Protein AF-A0A9X7A4C7-F1 (afdb_monomer_lite)

Sequence (90 aa):
MNYSFNPAVKYNSVGSFKLGDVFFTSDKPSKAYKLIYDSTETNFPYILLCLDDAISIQSFDDIPTIEDIEENIGEIKFTVPKEKLLLVIN

Foldseek 3Di:
DDDDDDPPDDFDDQDDDDAFKWFWAPDVVIWIKGWHAQPVDQQFRTWIATPVVRDTQDTHRDDDGPVVVCVRVNHTPGIGHNVRDDDDDD

Structure (mmCIF, N/CA/C/O backbone):
data_AF-A0A9X7A4C7-F1
#
_entry.id   AF-A0A9X7A4C7-F1
#
loop_
_atom_site.group_PDB
_atom_site.id
_atom_site.type_symbol
_atom_site.label_atom_id
_atom_site.label_alt_id
_atom_site.label_comp_id
_atom_site.label_asym_id
_atom_site.label_entity_id
_atom_site.label_seq_id
_atom_site.pdbx_PDB_ins_code
_atom_site.Cartn_x
_atom_site.Cartn_y
_atom_site.Cartn_z
_atom_site.occupancy
_atom_site.B_iso_or_equiv
_atom_site.auth_seq_id
_atom_site.auth_comp_id
_atom_site.auth_asym_id
_atom_site.auth_atom_id
_atom_site.pdbx_PDB_model_num
ATOM 1 N N . MET A 1 1 ? 11.856 -9.163 -14.842 1.00 38.50 1 MET A N 1
ATOM 2 C CA . MET A 1 1 ? 10.752 -8.657 -15.685 1.00 38.50 1 MET A CA 1
ATOM 3 C C . MET A 1 1 ? 11.027 -7.192 -15.988 1.00 38.50 1 MET A C 1
ATOM 5 O O . MET A 1 1 ? 11.399 -6.472 -15.073 1.00 38.50 1 MET A O 1
ATOM 9 N N . ASN A 1 2 ? 10.944 -6.771 -17.253 1.00 30.59 2 ASN A N 1
ATOM 10 C CA . ASN A 1 2 ? 11.122 -5.367 -17.635 1.00 30.59 2 ASN A CA 1
ATOM 11 C C . ASN A 1 2 ? 9.745 -4.703 -17.670 1.00 30.59 2 ASN A C 1
ATOM 13 O O . ASN A 1 2 ? 8.977 -4.930 -18.601 1.00 30.59 2 ASN A O 1
ATOM 17 N N . TYR A 1 3 ? 9.428 -3.911 -16.651 1.00 40.19 3 TYR A N 1
ATOM 18 C CA . TYR A 1 3 ? 8.215 -3.102 -16.635 1.00 40.19 3 TYR A CA 1
ATOM 19 C C . TYR A 1 3 ? 8.404 -1.908 -17.583 1.00 40.19 3 TYR A C 1
ATOM 21 O O . TYR A 1 3 ? 9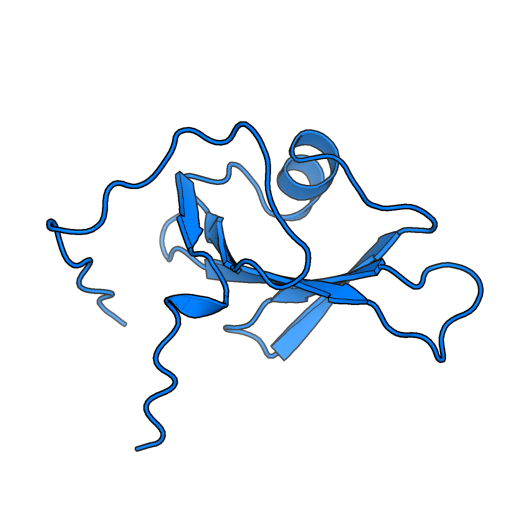.223 -1.024 -17.330 1.00 40.19 3 TYR A O 1
ATOM 29 N N . SER A 1 4 ? 7.691 -1.892 -18.713 1.00 38.12 4 SER A N 1
ATOM 30 C CA . SER A 1 4 ? 7.652 -0.743 -19.622 1.00 38.12 4 SER A CA 1
ATOM 31 C C . SER A 1 4 ? 6.551 0.221 -19.183 1.00 38.12 4 SER A C 1
ATOM 33 O O . SER A 1 4 ? 5.365 -0.065 -19.351 1.00 38.12 4 SER A O 1
ATOM 35 N N . PHE A 1 5 ? 6.941 1.361 -18.618 1.00 49.91 5 PHE A N 1
ATOM 36 C CA . PHE A 1 5 ? 6.014 2.412 -18.204 1.00 49.91 5 PHE A CA 1
ATOM 37 C C . PHE A 1 5 ? 5.485 3.178 -19.415 1.00 49.91 5 PHE A C 1
ATOM 39 O O . PHE A 1 5 ? 6.260 3.608 -20.268 1.00 49.91 5 PHE A O 1
ATOM 46 N N . ASN A 1 6 ? 4.166 3.375 -19.483 1.00 47.56 6 ASN A N 1
ATOM 47 C CA . ASN A 1 6 ? 3.563 4.233 -20.496 1.00 47.56 6 ASN A CA 1
ATOM 48 C C . ASN A 1 6 ? 3.869 5.707 -20.144 1.00 47.56 6 ASN A C 1
ATOM 50 O O . ASN A 1 6 ? 3.409 6.184 -19.100 1.00 47.56 6 ASN A O 1
ATOM 54 N N . PRO A 1 7 ? 4.623 6.445 -20.980 1.00 47.22 7 PRO A N 1
ATOM 55 C CA . PRO A 1 7 ? 5.011 7.828 -20.700 1.00 47.22 7 PRO A CA 1
ATOM 56 C C . PRO A 1 7 ? 3.833 8.817 -20.744 1.00 47.22 7 PRO A C 1
ATOM 58 O O . PRO A 1 7 ? 3.984 9.958 -20.318 1.00 47.22 7 PRO A O 1
ATOM 61 N N . ALA A 1 8 ? 2.656 8.404 -21.231 1.00 40.66 8 ALA A N 1
ATOM 62 C CA . ALA A 1 8 ? 1.457 9.242 -21.279 1.00 40.66 8 ALA A CA 1
ATOM 63 C C . ALA A 1 8 ? 0.712 9.343 -19.933 1.00 40.66 8 ALA A C 1
ATOM 65 O O . ALA A 1 8 ? -0.205 10.156 -19.792 1.00 40.66 8 ALA A O 1
ATOM 66 N N . VAL A 1 9 ? 1.075 8.532 -18.935 1.00 47.28 9 VAL A N 1
ATOM 67 C CA . VAL A 1 9 ? 0.470 8.611 -17.602 1.00 47.28 9 VAL A CA 1
ATOM 68 C C . VAL A 1 9 ? 1.221 9.667 -16.794 1.00 47.28 9 VAL A C 1
ATOM 70 O O . VAL A 1 9 ? 2.397 9.508 -16.494 1.00 47.28 9 VAL A O 1
ATOM 73 N N . LYS A 1 10 ? 0.546 10.765 -16.432 1.00 41.28 10 LYS A N 1
ATOM 74 C CA . LYS A 1 10 ? 1.060 11.697 -15.419 1.00 41.28 10 LYS A CA 1
ATOM 75 C C . LYS A 1 10 ? 1.096 10.970 -14.073 1.00 41.28 10 LYS A C 1
ATOM 77 O O . LYS A 1 10 ? 0.043 10.708 -13.493 1.00 41.28 10 LYS A O 1
ATOM 82 N N . TYR A 1 11 ? 2.295 10.621 -13.622 1.00 53.69 11 TYR A N 1
ATOM 83 C CA . TYR A 1 11 ? 2.552 10.091 -12.287 1.00 53.69 11 TYR A CA 1
ATOM 84 C C . TYR A 1 11 ? 2.549 11.280 -11.324 1.00 53.69 11 TYR A C 1
ATOM 86 O O . TYR A 1 11 ? 3.382 12.178 -11.441 1.00 53.69 11 TYR A O 1
ATOM 94 N N . ASN A 1 12 ? 1.542 11.351 -10.457 1.00 45.31 12 ASN A N 1
ATOM 95 C CA . ASN A 1 12 ? 1.463 12.420 -9.467 1.00 45.31 12 ASN A CA 1
ATOM 96 C C . ASN A 1 12 ? 2.579 12.235 -8.434 1.00 45.31 12 ASN A C 1
ATOM 98 O O . ASN A 1 12 ? 2.902 11.104 -8.070 1.00 45.31 12 ASN A O 1
ATOM 102 N N . SER A 1 13 ? 3.137 13.346 -7.949 1.00 48.69 13 SER A N 1
ATOM 103 C CA . SER A 1 13 ? 3.958 13.344 -6.741 1.00 48.69 13 SER A CA 1
ATOM 104 C C . SER A 1 13 ? 3.151 12.744 -5.595 1.00 48.69 13 SER A C 1
ATOM 106 O O . SER A 1 13 ? 1.976 13.081 -5.414 1.00 48.69 13 SER A O 1
ATOM 108 N N . VAL A 1 14 ? 3.794 11.856 -4.8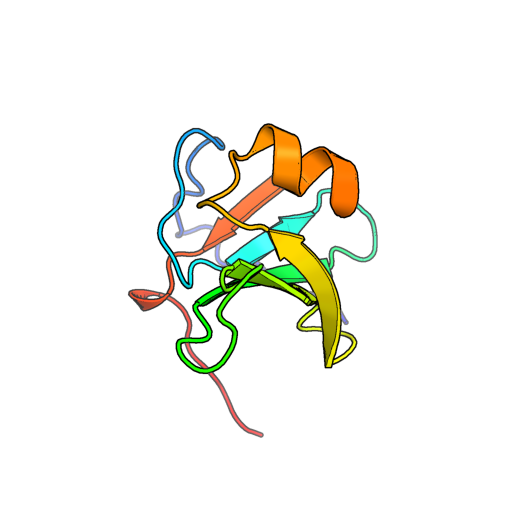51 1.00 57.4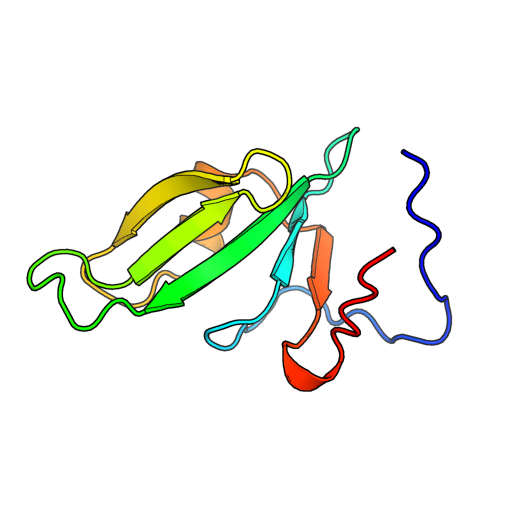4 14 VAL A N 1
ATOM 109 C CA . VAL A 1 14 ? 3.273 11.192 -3.663 1.00 57.44 14 VAL A CA 1
ATOM 110 C C . VAL A 1 14 ? 2.758 12.262 -2.691 1.00 57.44 14 VAL A C 1
ATOM 112 O O . VAL A 1 14 ? 3.524 13.064 -2.172 1.00 57.44 14 VAL A O 1
ATOM 115 N N . GLY A 1 15 ? 1.440 12.371 -2.544 1.00 57.69 15 GLY A N 1
ATOM 116 C CA . GLY A 1 15 ? 0.817 13.399 -1.697 1.00 57.69 15 GLY A CA 1
ATOM 117 C C . GLY A 1 15 ? -0.554 12.998 -1.162 1.00 57.69 15 GLY A C 1
ATOM 118 O O . GLY A 1 15 ? -0.976 13.474 -0.117 1.00 57.69 15 GLY A O 1
ATOM 119 N N . SER A 1 16 ? -1.252 12.094 -1.851 1.00 67.62 16 SER A N 1
ATOM 120 C CA . SER A 1 16 ? -2.413 11.371 -1.324 1.00 67.62 16 SER A CA 1
ATOM 121 C C . SER A 1 16 ? -2.614 10.084 -2.125 1.00 67.62 16 SER A C 1
ATOM 123 O O . SER A 1 16 ? -2.238 10.022 -3.299 1.00 67.62 16 SER A O 1
ATOM 125 N N . PHE A 1 17 ? -3.203 9.066 -1.503 1.00 84.00 17 PHE A N 1
ATOM 126 C CA . PHE A 1 17 ? -3.610 7.826 -2.162 1.00 84.00 17 PHE A CA 1
ATOM 127 C C . PHE A 1 17 ? -5.063 7.500 -1.811 1.00 84.00 17 PHE A C 1
ATOM 129 O O . PHE A 1 17 ? -5.619 8.026 -0.844 1.00 84.00 17 PHE A O 1
ATOM 136 N N . LYS A 1 18 ? -5.693 6.628 -2.598 1.00 85.50 18 LYS A N 1
ATOM 137 C CA . LYS A 1 18 ? -6.997 6.040 -2.283 1.00 85.50 18 LYS A CA 1
ATOM 138 C C . LYS A 1 18 ? -6.857 4.547 -2.032 1.00 85.50 18 LYS A C 1
ATOM 140 O O . LYS A 1 18 ? -6.028 3.875 -2.638 1.00 85.50 18 LYS A O 1
ATOM 145 N N . LEU A 1 19 ? -7.730 4.004 -1.184 1.00 88.75 19 LEU A N 1
ATOM 146 C CA . LEU A 1 19 ? -7.802 2.559 -0.970 1.00 88.75 19 LEU A CA 1
ATOM 147 C C . LEU A 1 19 ? -7.977 1.809 -2.296 1.00 88.75 19 LEU A C 1
ATOM 149 O O . LEU A 1 19 ? -8.919 2.046 -3.072 1.00 88.75 19 LEU A O 1
ATOM 153 N N . GLY A 1 20 ? -7.067 0.864 -2.507 1.00 85.38 20 GLY A N 1
ATOM 154 C CA . GLY A 1 20 ? -6.951 0.060 -3.710 1.00 85.38 20 GLY A CA 1
ATOM 155 C C . GLY A 1 20 ? -5.994 0.599 -4.777 1.00 85.38 20 GLY A C 1
ATOM 156 O O . GLY A 1 20 ? -5.762 -0.136 -5.739 1.00 85.38 20 GLY A O 1
ATOM 157 N N . ASP A 1 21 ? -5.440 1.804 -4.628 1.00 89.62 21 ASP A N 1
ATOM 158 C CA . ASP A 1 21 ? -4.334 2.270 -5.471 1.00 89.62 21 ASP A CA 1
ATOM 159 C C . ASP A 1 21 ? -3.116 1.352 -5.306 1.00 89.62 21 ASP A C 1
ATOM 161 O O . ASP A 1 21 ? -2.928 0.717 -4.264 1.00 89.62 21 ASP A O 1
ATOM 165 N N . VAL A 1 22 ? -2.302 1.262 -6.358 1.00 90.56 22 VAL A N 1
ATOM 166 C CA . VAL A 1 22 ? -1.081 0.451 -6.359 1.00 90.56 22 VAL A CA 1
ATOM 167 C C . VAL A 1 22 ? 0.131 1.358 -6.235 1.00 90.56 22 VAL A C 1
ATOM 169 O O . VAL A 1 22 ? 0.288 2.305 -7.007 1.00 90.56 22 VAL A O 1
ATOM 172 N N . PHE A 1 23 ? 0.986 1.049 -5.272 1.00 91.12 23 PHE A N 1
ATOM 173 C CA . PHE A 1 23 ? 2.241 1.733 -4.997 1.00 91.12 23 PHE A CA 1
ATOM 174 C C . PHE A 1 23 ? 3.387 0.998 -5.685 1.00 91.12 23 PHE A C 1
ATOM 176 O O . PHE A 1 23 ? 3.415 -0.231 -5.687 1.00 91.12 23 PHE A O 1
ATOM 183 N N . PHE A 1 24 ? 4.340 1.739 -6.241 1.00 89.81 24 PHE A N 1
ATOM 184 C CA . PHE A 1 24 ? 5.563 1.174 -6.801 1.00 89.81 24 PHE A CA 1
ATOM 185 C C . PHE A 1 24 ? 6.774 1.807 -6.136 1.00 89.81 24 PHE A C 1
ATOM 187 O O . PHE A 1 24 ? 6.896 3.034 -6.122 1.00 89.81 24 PHE A O 1
ATOM 194 N N . THR A 1 25 ? 7.672 0.980 -5.611 1.00 89.31 25 THR A N 1
ATOM 195 C CA . THR A 1 25 ? 8.863 1.455 -4.896 1.00 89.31 25 THR A CA 1
ATOM 196 C C . THR A 1 25 ? 9.981 1.867 -5.853 1.00 89.31 25 THR A C 1
ATOM 198 O O . THR A 1 25 ? 10.009 1.457 -7.022 1.00 89.31 25 THR A O 1
ATOM 201 N N . SER A 1 26 ? 10.896 2.718 -5.381 1.00 82.00 26 SER A N 1
ATOM 202 C CA . SER A 1 26 ? 12.037 3.217 -6.164 1.00 82.00 26 SER A CA 1
ATOM 203 C C . SER A 1 26 ? 13.161 2.183 -6.362 1.00 82.00 26 SER A C 1
ATOM 205 O O . SER A 1 26 ? 14.004 2.367 -7.251 1.00 82.00 26 SER A O 1
ATOM 207 N N . ASP A 1 27 ? 13.118 1.072 -5.620 1.00 78.12 27 ASP A N 1
ATOM 208 C CA . ASP A 1 27 ? 14.088 -0.023 -5.657 1.00 78.12 27 ASP A CA 1
ATOM 209 C C . ASP A 1 27 ? 14.200 -0.730 -7.020 1.00 78.12 27 ASP A C 1
ATOM 211 O O . ASP A 1 27 ? 13.351 -0.625 -7.910 1.00 78.12 27 ASP A O 1
ATOM 215 N N . LYS A 1 28 ? 15.294 -1.484 -7.196 1.00 74.00 28 LYS A N 1
ATOM 216 C CA . LYS A 1 28 ? 15.513 -2.377 -8.344 1.00 74.00 28 LYS A CA 1
ATOM 217 C C . LYS A 1 28 ? 15.710 -3.821 -7.852 1.00 74.00 28 LYS A C 1
ATOM 219 O O . LYS A 1 28 ? 16.751 -4.093 -7.259 1.00 74.00 28 LYS A O 1
ATOM 224 N N . PRO A 1 29 ? 14.797 -4.762 -8.162 1.00 78.00 29 PRO A N 1
ATOM 225 C CA . PRO A 1 29 ? 13.578 -4.579 -8.955 1.00 78.00 29 PRO A CA 1
ATOM 226 C C . PRO A 1 29 ? 12.503 -3.786 -8.197 1.00 78.00 29 PRO A C 1
ATOM 228 O O . PRO A 1 29 ? 12.308 -3.998 -7.006 1.00 78.00 29 PRO A O 1
ATOM 231 N N . SER A 1 30 ? 11.800 -2.900 -8.910 1.00 83.44 30 SER A N 1
ATOM 232 C CA . SER A 1 30 ? 10.650 -2.172 -8.360 1.00 83.44 30 SER A CA 1
ATOM 233 C C . SER A 1 30 ? 9.537 -3.175 -8.092 1.00 83.44 30 SER A C 1
ATOM 235 O O . SER A 1 30 ? 9.247 -4.002 -8.963 1.00 83.44 30 SER A O 1
ATOM 237 N N . LYS A 1 31 ? 8.958 -3.112 -6.895 1.00 90.12 31 LYS A N 1
ATOM 238 C CA . LYS A 1 31 ? 7.873 -3.989 -6.457 1.00 90.12 31 LYS A CA 1
ATOM 239 C C . LYS A 1 31 ? 6.564 -3.217 -6.388 1.00 90.12 31 LYS A C 1
ATOM 241 O O . LYS A 1 31 ? 6.556 -2.015 -6.112 1.00 90.12 31 LYS A O 1
ATOM 246 N N . ALA A 1 32 ? 5.472 -3.918 -6.659 1.00 91.31 32 ALA A N 1
ATOM 247 C CA . ALA A 1 32 ? 4.119 -3.403 -6.621 1.00 91.31 32 ALA A CA 1
ATOM 248 C C . ALA A 1 32 ? 3.444 -3.782 -5.302 1.00 91.31 32 ALA A C 1
ATOM 250 O O . ALA A 1 32 ? 3.396 -4.950 -4.913 1.00 91.31 32 ALA A O 1
ATOM 251 N N . TYR A 1 33 ? 2.856 -2.791 -4.645 1.00 93.44 33 TYR A N 1
ATOM 252 C CA . TYR A 1 33 ? 2.156 -2.958 -3.380 1.00 93.44 33 TYR A CA 1
ATOM 253 C C . TYR A 1 33 ? 0.754 -2.387 -3.460 1.00 93.44 33 TYR A C 1
ATOM 255 O O . TYR A 1 33 ? 0.467 -1.519 -4.281 1.00 93.44 33 TYR A O 1
ATOM 263 N N . LYS A 1 34 ? -0.138 -2.854 -2.594 1.00 93.44 34 LYS A N 1
ATOM 264 C CA . LYS A 1 34 ? -1.515 -2.370 -2.537 1.00 93.44 34 LYS A CA 1
ATOM 265 C C . LYS A 1 34 ? -2.027 -2.388 -1.112 1.00 93.44 34 LYS A C 1
ATOM 267 O O . LYS A 1 34 ? -1.896 -3.398 -0.430 1.00 93.44 34 LYS A O 1
ATOM 272 N N . LEU A 1 35 ? -2.678 -1.303 -0.711 1.00 94.44 35 LEU A N 1
ATOM 273 C CA . LEU A 1 35 ? -3.423 -1.255 0.538 1.00 94.44 35 LEU A CA 1
ATOM 274 C C . LEU A 1 35 ? -4.870 -1.674 0.269 1.00 94.44 35 LEU A C 1
ATOM 276 O O . LEU A 1 35 ? -5.559 -1.075 -0.568 1.00 94.44 35 LEU A O 1
ATOM 280 N N . ILE A 1 36 ? -5.320 -2.708 0.970 1.00 93.50 36 ILE A N 1
ATOM 281 C CA . ILE A 1 36 ? -6.694 -3.204 0.922 1.00 93.50 36 ILE A CA 1
ATOM 282 C C . ILE A 1 36 ? -7.379 -3.029 2.274 1.00 93.50 36 ILE A C 1
ATOM 284 O O . ILE A 1 36 ? -6.723 -2.857 3.295 1.00 93.50 36 ILE A O 1
ATOM 288 N N . TYR A 1 37 ? -8.705 -3.078 2.253 1.00 94.44 37 TYR A N 1
ATOM 289 C CA . TYR A 1 37 ? -9.527 -3.142 3.452 1.00 94.44 37 TYR A CA 1
ATOM 290 C C . TYR A 1 37 ? -10.168 -4.527 3.532 1.00 94.44 37 TYR A C 1
ATOM 292 O O . TYR A 1 37 ? -10.828 -4.945 2.575 1.00 94.44 37 TYR A O 1
ATOM 300 N N . ASP A 1 38 ? -9.971 -5.218 4.648 1.00 92.94 38 ASP A N 1
ATOM 301 C CA . ASP A 1 38 ? -10.606 -6.488 4.970 1.00 92.94 38 ASP A CA 1
ATOM 302 C C . ASP A 1 38 ? -11.628 -6.277 6.091 1.00 92.94 38 ASP A C 1
ATOM 304 O O . ASP A 1 38 ? -11.280 -6.062 7.247 1.00 92.94 38 ASP A O 1
ATOM 308 N N . SER A 1 39 ? -12.915 -6.350 5.744 1.00 92.31 39 SER A N 1
ATOM 309 C CA . SER A 1 39 ? -14.014 -6.178 6.701 1.00 92.31 39 SER A CA 1
ATOM 310 C C . SER A 1 39 ? -14.164 -7.336 7.692 1.00 92.31 39 SER A C 1
ATOM 312 O O . SER A 1 39 ? -14.998 -7.251 8.591 1.00 92.31 39 SER A O 1
ATOM 314 N N . THR A 1 40 ? -13.462 -8.453 7.478 1.00 93.06 40 THR A N 1
ATOM 315 C CA . THR A 1 40 ? -13.500 -9.611 8.381 1.00 93.06 40 THR A CA 1
ATOM 316 C C . THR A 1 40 ? -12.492 -9.495 9.521 1.00 93.06 40 THR A C 1
ATOM 318 O O . THR A 1 40 ? -12.680 -10.139 10.552 1.00 93.06 40 THR A O 1
ATOM 321 N N . GLU A 1 41 ? -11.477 -8.640 9.372 1.00 90.38 41 GLU A N 1
ATOM 322 C CA . GLU A 1 41 ? -10.515 -8.322 10.421 1.00 90.38 41 GLU A CA 1
ATOM 323 C C . GLU A 1 41 ? -11.019 -7.133 11.249 1.00 90.38 41 GLU A C 1
ATOM 325 O O . GLU A 1 41 ? -11.371 -6.081 10.721 1.00 90.38 41 GLU A O 1
ATOM 330 N N . THR A 1 42 ? -11.086 -7.303 12.569 1.00 87.38 42 THR A N 1
ATOM 331 C CA . THR A 1 42 ? -11.683 -6.301 13.466 1.00 87.38 42 THR A CA 1
ATOM 332 C C . THR A 1 42 ? -10.670 -5.359 14.092 1.00 87.38 42 THR A C 1
ATOM 334 O O . THR A 1 42 ? -11.054 -4.262 14.486 1.00 87.38 42 THR A O 1
ATOM 337 N N . ASN A 1 43 ? -9.409 -5.780 14.226 1.00 92.75 43 ASN A N 1
ATOM 338 C CA . ASN A 1 43 ? -8.393 -4.986 14.918 1.00 92.75 43 ASN A CA 1
ATOM 339 C C . ASN A 1 43 ? -7.469 -4.255 13.946 1.00 92.75 43 ASN A C 1
ATOM 341 O O . ASN A 1 43 ? -7.082 -3.130 14.226 1.00 92.75 43 ASN A O 1
ATOM 345 N N . PHE A 1 44 ? -7.130 -4.885 12.816 1.00 94.69 44 PHE A N 1
ATOM 346 C CA . PHE A 1 44 ? -6.195 -4.340 11.826 1.00 94.69 44 PHE A CA 1
ATOM 347 C C . PHE A 1 44 ? -6.714 -4.513 10.388 1.00 94.69 44 PHE A C 1
ATOM 349 O O . PHE A 1 44 ? -6.142 -5.279 9.605 1.00 94.69 44 PHE A O 1
ATOM 356 N N . PRO A 1 45 ? -7.833 -3.860 10.029 1.00 95.62 45 PRO A N 1
ATOM 357 C CA . PRO A 1 45 ? -8.530 -4.127 8.775 1.00 95.62 45 PRO A CA 1
ATOM 358 C C . PRO A 1 45 ? -7.808 -3.594 7.531 1.00 95.62 45 PRO A C 1
ATOM 360 O O . PRO A 1 45 ? -8.179 -3.954 6.413 1.00 95.62 45 PRO A O 1
ATOM 363 N N . TYR A 1 46 ? -6.804 -2.728 7.675 1.00 96.12 46 TYR A N 1
ATOM 364 C CA . TYR A 1 46 ? -6.065 -2.171 6.544 1.00 96.12 46 TYR A CA 1
ATOM 365 C C . TYR A 1 46 ? -4.797 -2.980 6.303 1.00 96.12 46 TYR A C 1
ATOM 367 O O . TYR A 1 46 ? -3.858 -2.911 7.086 1.00 96.12 46 TYR A O 1
ATOM 375 N N . ILE A 1 47 ? -4.758 -3.745 5.215 1.00 95.56 47 ILE A N 1
ATOM 376 C CA . ILE A 1 47 ? -3.689 -4.713 4.951 1.00 95.56 47 ILE A CA 1
ATOM 377 C C . ILE A 1 47 ? -2.857 -4.246 3.758 1.00 95.56 47 ILE A C 1
ATOM 379 O O . ILE A 1 47 ? -3.383 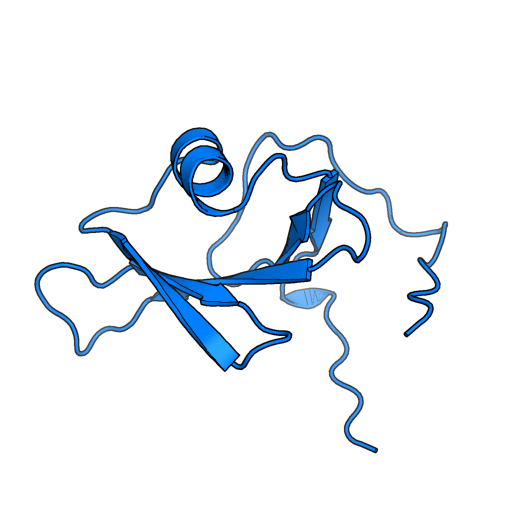-4.043 2.658 1.00 95.56 47 ILE A O 1
ATOM 383 N N . LEU A 1 48 ? -1.550 -4.089 3.964 1.00 95.44 48 LEU A N 1
ATOM 384 C CA . LEU A 1 48 ? -0.579 -3.775 2.924 1.00 95.44 48 LEU A CA 1
ATOM 385 C C . LEU A 1 48 ? -0.041 -5.068 2.311 1.00 95.44 48 LEU A C 1
ATOM 387 O O . LEU A 1 48 ? 0.643 -5.852 2.965 1.00 95.44 48 LEU A O 1
ATOM 391 N N . LEU A 1 49 ? -0.338 -5.278 1.033 1.00 95.00 49 LEU A N 1
ATOM 392 C CA . LEU A 1 49 ? 0.050 -6.466 0.280 1.00 95.00 49 LEU A CA 1
ATOM 393 C C . LEU A 1 49 ? 1.199 -6.166 -0.679 1.00 95.00 49 LEU A C 1
ATOM 395 O O . LEU A 1 49 ? 1.181 -5.136 -1.353 1.00 95.00 49 LEU A O 1
ATOM 399 N N . CYS A 1 50 ? 2.131 -7.108 -0.816 1.00 93.50 50 CYS A N 1
ATOM 400 C CA . CYS A 1 50 ? 3.048 -7.189 -1.953 1.00 93.50 50 CYS A CA 1
ATOM 401 C C . CYS A 1 50 ? 2.390 -8.019 -3.060 1.00 93.50 50 CYS A C 1
ATOM 403 O O . CYS A 1 50 ? 2.051 -9.186 -2.850 1.00 93.50 50 CYS A O 1
ATOM 405 N N . LEU A 1 51 ? 2.198 -7.423 -4.236 1.00 90.94 51 LEU A N 1
ATOM 406 C CA . LEU A 1 51 ? 1.533 -8.071 -5.367 1.00 90.94 51 LEU A CA 1
ATOM 407 C C . LEU A 1 51 ? 2.462 -9.023 -6.126 1.00 90.94 51 LEU A C 1
ATOM 409 O O . LEU A 1 51 ? 1.980 -10.014 -6.665 1.00 90.94 51 LEU A O 1
ATOM 413 N N . ASP A 1 52 ? 3.768 -8.745 -6.157 1.00 88.06 52 ASP A N 1
ATOM 414 C CA . ASP A 1 52 ? 4.755 -9.614 -6.810 1.00 88.06 52 ASP A CA 1
ATOM 415 C C . ASP A 1 52 ? 4.892 -10.961 -6.081 1.00 88.06 52 ASP A C 1
ATOM 417 O O . ASP A 1 52 ? 4.944 -12.011 -6.718 1.00 88.06 52 ASP A O 1
ATOM 421 N N . ASP A 1 53 ? 4.921 -10.926 -4.746 1.00 88.38 53 ASP A N 1
ATOM 422 C CA . ASP A 1 53 ? 5.171 -12.103 -3.902 1.00 88.38 53 ASP A CA 1
ATOM 423 C C . ASP A 1 53 ? 3.877 -12.719 -3.328 1.00 88.38 53 ASP A C 1
ATOM 425 O O . ASP A 1 53 ? 3.918 -13.789 -2.724 1.00 88.38 53 ASP A O 1
ATOM 429 N N . ALA A 1 54 ? 2.726 -12.056 -3.509 1.00 89.06 54 ALA A N 1
ATOM 430 C CA . ALA A 1 54 ? 1.422 -12.442 -2.958 1.00 89.06 54 ALA A CA 1
ATOM 431 C C . ALA A 1 54 ? 1.424 -12.642 -1.425 1.00 89.06 54 ALA A C 1
ATOM 433 O O . ALA A 1 54 ? 0.793 -13.564 -0.903 1.00 89.06 54 ALA A O 1
ATOM 434 N N . ILE A 1 55 ? 2.118 -11.758 -0.700 1.00 92.38 55 ILE A N 1
ATOM 435 C CA . ILE A 1 55 ? 2.223 -11.785 0.769 1.00 92.38 55 ILE A CA 1
ATOM 436 C C . ILE A 1 55 ? 1.642 -10.522 1.409 1.00 92.38 55 ILE A C 1
ATOM 438 O O . ILE A 1 55 ? 1.674 -9.440 0.817 1.00 92.38 55 ILE A O 1
ATOM 442 N N . SER A 1 56 ? 1.157 -10.659 2.646 1.00 93.81 56 SER A N 1
ATOM 443 C CA . SER A 1 56 ? 0.890 -9.520 3.528 1.00 93.81 56 SER A CA 1
ATOM 444 C C . SER A 1 56 ? 2.192 -9.037 4.157 1.00 93.81 56 SER A C 1
ATOM 446 O O . SER A 1 56 ? 2.979 -9.849 4.643 1.00 93.81 56 SER A O 1
ATOM 448 N N . ILE A 1 57 ? 2.420 -7.729 4.108 1.00 95.50 57 ILE A N 1
ATOM 449 C CA . ILE A 1 57 ? 3.602 -7.072 4.667 1.00 95.50 57 ILE A CA 1
ATOM 450 C C . ILE A 1 57 ? 3.301 -6.563 6.071 1.00 95.50 57 ILE A C 1
ATOM 452 O O . ILE A 1 57 ? 4.053 -6.846 6.997 1.00 95.50 57 ILE A O 1
ATOM 456 N N . GLN A 1 58 ? 2.201 -5.822 6.211 1.00 95.62 58 GLN A N 1
ATOM 457 C CA . GLN A 1 58 ? 1.811 -5.175 7.455 1.00 95.62 58 GLN A CA 1
ATOM 458 C C . GLN A 1 58 ? 0.301 -4.939 7.477 1.00 95.62 58 GLN A C 1
ATOM 460 O O . GLN A 1 58 ? -0.309 -4.718 6.427 1.00 95.62 58 GLN A O 1
ATOM 465 N N . SER A 1 59 ? -0.281 -4.951 8.673 1.00 96.06 59 SER A N 1
ATOM 466 C CA . SER A 1 59 ? -1.672 -4.560 8.902 1.00 96.06 59 SER A CA 1
ATOM 467 C C . SER A 1 59 ? -1.745 -3.356 9.842 1.00 96.06 59 SER A C 1
ATOM 469 O O . SER A 1 59 ? -0.932 -3.235 10.757 1.00 96.06 59 SER A O 1
ATOM 471 N N . PHE A 1 60 ? -2.727 -2.486 9.623 1.00 96.00 60 PHE A N 1
ATOM 472 C CA . PHE A 1 60 ? -2.948 -1.249 10.370 1.00 96.00 60 PHE A CA 1
ATOM 473 C C . PHE A 1 60 ? -4.380 -1.212 10.912 1.00 96.00 60 PHE A C 1
ATOM 475 O O . PHE A 1 60 ? -5.309 -1.724 10.279 1.00 96.00 60 PHE A O 1
ATOM 482 N N . ASP A 1 61 ? -4.539 -0.631 12.097 1.00 95.38 61 ASP A N 1
ATOM 483 C CA . ASP A 1 61 ? -5.815 -0.420 12.787 1.00 95.38 61 ASP A CA 1
ATOM 484 C C . ASP A 1 61 ? -6.624 0.718 12.152 1.00 95.38 61 ASP A C 1
ATOM 486 O O . ASP A 1 61 ? -7.836 0.588 11.978 1.00 95.38 61 ASP A O 1
ATOM 490 N N . ASP A 1 62 ? -5.938 1.764 11.690 1.00 94.12 62 ASP A N 1
ATOM 491 C CA . ASP A 1 62 ? -6.489 2.868 10.900 1.00 94.12 62 ASP A CA 1
ATOM 492 C C . ASP A 1 62 ? -5.847 2.983 9.504 1.00 94.12 62 ASP A C 1
ATOM 494 O O . ASP A 1 62 ? -4.881 2.292 9.177 1.00 94.12 62 ASP A O 1
ATOM 498 N N . ILE A 1 63 ? -6.408 3.840 8.635 1.00 93.56 63 ILE A N 1
ATOM 499 C CA . ILE A 1 63 ? -5.836 4.100 7.302 1.00 93.56 63 ILE A CA 1
ATOM 500 C C . ILE A 1 63 ? -4.435 4.711 7.491 1.00 93.56 63 ILE A C 1
ATOM 502 O O . ILE A 1 63 ? -4.355 5.836 7.990 1.00 93.56 63 ILE A O 1
ATOM 506 N N . PRO A 1 64 ? -3.352 4.037 7.056 1.00 92.69 64 PRO A N 1
ATOM 507 C CA . PRO A 1 64 ? -1.997 4.544 7.220 1.00 92.69 64 PRO A CA 1
ATOM 508 C C . PRO A 1 64 ? -1.752 5.776 6.350 1.00 92.69 64 PRO A C 1
ATOM 510 O O . PRO A 1 64 ? -2.354 5.953 5.284 1.00 92.69 64 PRO A O 1
ATOM 513 N N . THR A 1 65 ? -0.820 6.616 6.783 1.00 91.62 65 THR A N 1
ATOM 514 C CA . THR A 1 65 ? -0.255 7.667 5.941 1.00 91.62 65 THR A CA 1
ATOM 515 C C . THR A 1 65 ? 0.708 7.070 4.914 1.00 91.62 65 THR A C 1
ATOM 517 O O . THR A 1 65 ? 1.042 5.887 4.936 1.00 91.62 65 THR A O 1
ATOM 520 N N . ILE A 1 66 ? 1.155 7.891 3.965 1.00 88.62 66 ILE A N 1
ATOM 521 C CA . ILE A 1 66 ? 2.187 7.465 3.014 1.00 88.62 66 ILE A CA 1
ATOM 522 C C . ILE A 1 66 ? 3.496 7.169 3.745 1.00 88.62 66 ILE A C 1
ATOM 524 O O . ILE A 1 66 ? 4.129 6.173 3.424 1.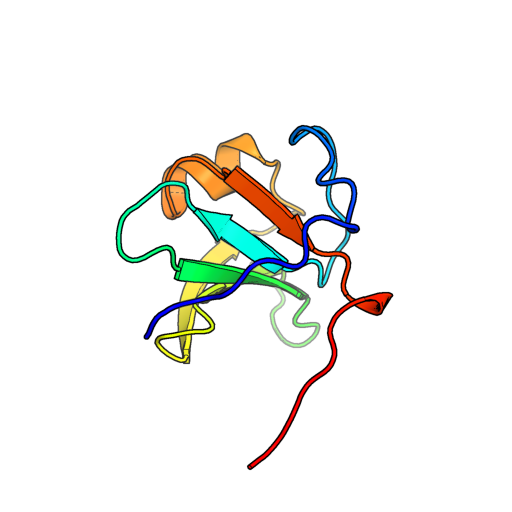00 88.62 66 ILE A O 1
ATOM 528 N N . GLU A 1 67 ? 3.864 7.994 4.724 1.00 89.88 67 GLU A N 1
ATOM 529 C CA . GLU A 1 67 ? 5.088 7.823 5.510 1.00 89.88 67 GLU A CA 1
ATOM 530 C C . GLU A 1 67 ? 5.071 6.464 6.230 1.00 89.88 67 GLU A C 1
ATOM 532 O O . GLU A 1 67 ? 6.018 5.694 6.091 1.00 89.88 67 GLU A O 1
ATOM 537 N N . ASP A 1 68 ? 3.943 6.094 6.852 1.00 92.62 68 ASP A N 1
ATOM 538 C CA . ASP A 1 68 ? 3.765 4.773 7.480 1.00 92.62 68 ASP A CA 1
ATOM 539 C C . ASP A 1 68 ? 3.938 3.622 6.472 1.00 92.62 68 ASP A C 1
ATOM 541 O O . ASP A 1 68 ? 4.499 2.571 6.787 1.00 92.62 68 ASP A O 1
ATOM 545 N N . ILE A 1 69 ? 3.452 3.791 5.237 1.00 92.75 69 ILE A N 1
ATOM 546 C CA . ILE A 1 69 ? 3.628 2.788 4.180 1.00 92.75 69 ILE A CA 1
ATOM 547 C C . ILE A 1 69 ? 5.108 2.708 3.779 1.00 92.75 69 ILE A C 1
ATOM 549 O O . ILE A 1 69 ? 5.655 1.606 3.712 1.00 92.75 69 ILE A O 1
ATOM 553 N N . GLU A 1 70 ? 5.766 3.843 3.538 1.00 91.44 70 GLU A N 1
ATOM 554 C CA . GLU A 1 70 ? 7.173 3.911 3.122 1.00 91.44 70 GLU A CA 1
ATOM 555 C C . GLU A 1 70 ? 8.132 3.337 4.172 1.00 91.44 70 GLU A C 1
ATOM 557 O O . GLU A 1 70 ? 9.116 2.697 3.803 1.00 91.44 70 GLU A O 1
ATOM 562 N N . GLU A 1 71 ? 7.824 3.456 5.466 1.00 92.62 71 GLU A N 1
ATOM 563 C CA . GLU A 1 71 ? 8.586 2.793 6.534 1.00 92.62 71 GLU A CA 1
ATOM 564 C C . GLU A 1 71 ? 8.596 1.258 6.403 1.00 92.62 71 GLU A C 1
ATOM 566 O O . GLU A 1 71 ? 9.552 0.605 6.825 1.00 92.62 71 GLU A O 1
ATOM 571 N N . ASN A 1 72 ? 7.565 0.672 5.784 1.00 92.88 72 ASN A N 1
ATOM 572 C CA . ASN A 1 72 ? 7.425 -0.776 5.618 1.00 92.88 72 ASN A CA 1
ATOM 573 C C . ASN A 1 72 ? 7.960 -1.297 4.274 1.00 92.88 72 ASN A C 1
ATOM 575 O O . ASN A 1 72 ? 8.433 -2.434 4.205 1.00 92.88 72 ASN A O 1
ATOM 579 N N . ILE A 1 73 ? 7.854 -0.511 3.195 1.00 91.12 73 ILE A N 1
ATOM 580 C CA . ILE A 1 73 ? 8.164 -0.974 1.825 1.00 91.12 73 ILE A CA 1
ATOM 581 C C . ILE A 1 73 ? 9.280 -0.185 1.131 1.00 91.12 73 ILE A C 1
ATOM 583 O O . ILE A 1 73 ? 9.683 -0.563 0.033 1.00 91.12 73 ILE A O 1
ATOM 587 N N . GLY A 1 74 ? 9.788 0.878 1.755 1.00 89.81 74 GLY A N 1
ATOM 588 C CA . GLY A 1 74 ? 10.715 1.828 1.148 1.00 89.81 74 GLY A CA 1
ATOM 589 C C . GLY A 1 74 ? 10.010 2.955 0.387 1.00 89.81 74 GLY A C 1
ATOM 590 O O . GLY A 1 74 ? 8.785 3.010 0.300 1.00 89.81 74 GLY A O 1
ATOM 591 N N . GLU A 1 75 ? 10.807 3.860 -0.184 1.00 89.94 75 GLU A N 1
ATOM 592 C CA . GLU A 1 75 ? 10.327 5.055 -0.889 1.00 89.94 75 GLU A CA 1
ATOM 593 C C . GLU A 1 75 ? 9.405 4.691 -2.065 1.00 89.94 75 GLU A C 1
ATOM 595 O O . GLU A 1 75 ? 9.764 3.924 -2.971 1.00 89.94 75 GLU A O 1
ATOM 600 N N . ILE A 1 76 ? 8.215 5.291 -2.084 1.00 89.00 76 ILE A N 1
ATOM 601 C CA . ILE A 1 76 ? 7.255 5.152 -3.170 1.00 89.00 76 ILE A CA 1
ATOM 602 C C . ILE A 1 76 ? 7.654 6.108 -4.289 1.00 89.00 76 ILE A C 1
ATOM 604 O O . ILE A 1 76 ? 7.675 7.326 -4.153 1.00 89.00 76 ILE A O 1
ATOM 608 N N . LYS A 1 77 ? 7.902 5.555 -5.473 1.00 86.62 77 LYS A N 1
ATOM 609 C CA . LYS A 1 77 ? 8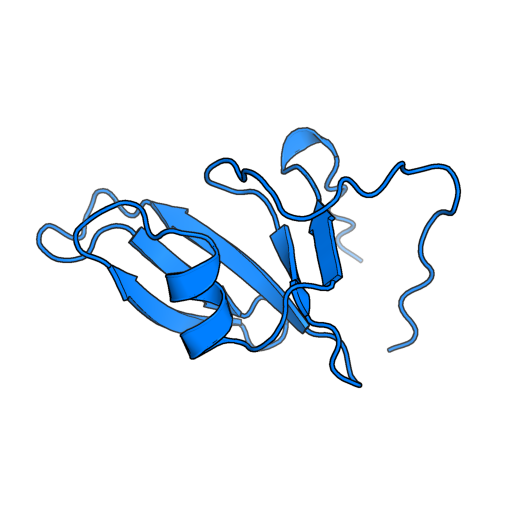.256 6.342 -6.654 1.00 86.62 77 LYS A CA 1
ATOM 610 C C . LYS A 1 77 ? 7.033 6.947 -7.338 1.00 86.62 77 LYS A C 1
ATOM 612 O O . LYS A 1 77 ? 7.097 8.053 -7.871 1.00 86.62 77 LYS A O 1
ATOM 617 N N . PHE A 1 78 ? 5.942 6.189 -7.410 1.00 84.06 78 PHE A N 1
ATOM 618 C CA . PHE A 1 78 ? 4.670 6.633 -7.978 1.00 84.06 78 PHE A CA 1
ATOM 619 C C . PHE A 1 78 ? 3.531 5.707 -7.552 1.00 84.06 78 PHE A C 1
ATOM 621 O O . PHE A 1 78 ? 3.739 4.550 -7.181 1.00 84.06 78 PHE A O 1
ATOM 628 N N . THR A 1 79 ? 2.307 6.218 -7.672 1.00 84.88 79 THR A N 1
ATOM 629 C CA . THR A 1 79 ? 1.075 5.455 -7.472 1.00 84.88 79 THR A CA 1
ATOM 630 C C . THR A 1 79 ? 0.284 5.340 -8.770 1.00 84.88 79 THR A C 1
ATOM 632 O O . THR A 1 79 ? 0.318 6.223 -9.635 1.00 84.88 79 THR A O 1
ATOM 635 N N . VAL A 1 80 ? -0.434 4.231 -8.923 1.00 85.56 80 VAL A N 1
ATOM 636 C CA . VAL A 1 80 ? -1.363 3.997 -10.028 1.00 85.56 80 VAL A CA 1
ATOM 637 C C . VAL A 1 80 ? -2.771 3.838 -9.455 1.00 85.56 80 VAL A C 1
ATOM 639 O O . VAL A 1 80 ? -3.004 2.902 -8.686 1.00 85.56 80 VAL A O 1
ATOM 642 N N . PRO A 1 81 ? -3.721 4.717 -9.831 1.00 84.12 81 PRO A N 1
ATOM 643 C CA . PRO A 1 81 ? -5.101 4.604 -9.385 1.00 84.12 81 PRO A CA 1
ATOM 644 C C . PRO A 1 81 ? -5.727 3.284 -9.813 1.00 84.12 81 PRO A C 1
ATOM 646 O O . PRO A 1 81 ? -5.530 2.853 -10.956 1.00 84.12 81 PRO A O 1
ATOM 649 N N . LYS A 1 82 ? -6.527 2.670 -8.937 1.00 80.94 82 LYS A N 1
ATOM 650 C CA . LYS A 1 82 ? -7.136 1.357 -9.217 1.00 80.94 82 LYS A CA 1
ATOM 651 C C . LYS A 1 82 ? -7.953 1.320 -10.507 1.00 80.94 82 LYS A C 1
ATOM 653 O O . LYS A 1 82 ? -7.927 0.323 -11.219 1.00 80.94 82 LYS A O 1
ATOM 658 N N . GLU A 1 83 ? -8.628 2.416 -10.843 1.00 80.12 83 GLU A N 1
ATOM 659 C CA . GLU A 1 83 ? -9.422 2.563 -12.066 1.00 80.12 83 GLU A CA 1
ATOM 660 C C . GLU A 1 83 ? -8.590 2.563 -13.358 1.00 80.12 83 GLU A C 1
ATOM 662 O O . GLU A 1 83 ? -9.142 2.378 -14.440 1.00 80.12 83 GLU A O 1
ATOM 667 N N . LYS A 1 84 ? -7.271 2.775 -13.267 1.00 77.00 84 LYS A N 1
ATOM 668 C CA . LYS A 1 84 ? -6.348 2.755 -14.412 1.00 77.00 84 LYS A CA 1
ATOM 669 C C . LYS A 1 84 ? -5.600 1.431 -14.555 1.00 77.00 84 LYS A C 1
ATOM 671 O O . LYS A 1 84 ? -4.832 1.277 -15.503 1.00 77.00 84 LYS A O 1
ATOM 676 N N . LEU A 1 85 ? -5.795 0.491 -13.631 1.00 71.25 85 LEU A N 1
ATOM 677 C CA . LEU A 1 85 ? -5.163 -0.820 -13.696 1.00 71.25 85 LEU A CA 1
ATOM 678 C C . LEU A 1 85 ? -5.909 -1.699 -14.700 1.00 71.25 85 LEU A C 1
ATOM 680 O O . LEU A 1 85 ? -7.075 -2.038 -14.513 1.00 71.25 85 LEU A O 1
ATOM 684 N N . LEU A 1 86 ? -5.210 -2.097 -15.759 1.00 69.94 86 LEU A N 1
ATOM 685 C CA . LEU A 1 86 ? -5.647 -3.152 -16.666 1.00 69.94 86 LEU A CA 1
ATOM 686 C C . LEU A 1 86 ? -4.997 -4.458 -16.216 1.00 69.94 86 LEU A C 1
ATOM 688 O O . LEU A 1 86 ? -3.791 -4.642 -16.372 1.00 69.94 86 LEU A O 1
ATOM 692 N N . LEU A 1 87 ? -5.799 -5.360 -15.651 1.00 57.12 87 LEU A N 1
ATOM 693 C CA . LEU A 1 87 ? -5.366 -6.728 -15.395 1.00 57.12 87 LEU A CA 1
ATOM 694 C C . LEU A 1 87 ? -5.407 -7.497 -16.721 1.00 57.12 87 LEU A C 1
ATOM 696 O O . LEU A 1 87 ? -6.483 -7.745 -17.262 1.00 57.12 87 LEU A O 1
ATOM 700 N N . VAL A 1 88 ? -4.239 -7.864 -17.243 1.00 57.44 88 VAL A N 1
ATOM 701 C CA . VAL A 1 88 ? -4.122 -8.774 -18.388 1.00 57.44 88 VAL A CA 1
ATOM 702 C C . VAL A 1 88 ? -3.789 -10.157 -17.838 1.00 57.44 88 VAL A C 1
ATOM 704 O O . VAL A 1 88 ? -2.708 -10.356 -17.291 1.00 57.44 88 VAL A O 1
ATOM 707 N N . ILE A 1 89 ? -4.734 -11.092 -17.944 1.00 50.59 89 ILE A N 1
ATOM 708 C CA . ILE A 1 89 ? -4.516 -12.509 -17.628 1.00 50.59 89 ILE A CA 1
ATOM 709 C C . ILE A 1 89 ? -4.073 -13.181 -18.930 1.00 50.59 89 ILE A C 1
ATOM 711 O O . ILE A 1 89 ? -4.841 -13.185 -19.893 1.00 50.59 89 ILE A O 1
ATOM 715 N N . ASN A 1 90 ? -2.841 -13.694 -18.956 1.00 46.16 90 ASN A N 1
ATOM 716 C CA . ASN A 1 90 ? -2.280 -14.472 -20.065 1.00 46.16 90 ASN A CA 1
ATOM 717 C C . ASN A 1 90 ? -2.276 -15.961 -19.728 1.00 46.16 90 ASN A C 1
ATOM 719 O O . ASN A 1 90 ? -1.983 -16.280 -18.554 1.00 46.16 90 ASN A O 1
#

Secondary structure (DSSP, 8-state):
------TTS----SS---TT-EEEESSSS--EEEEEE-TT-SS--EEEEETTTTEEEEEESS---HHHHHHHH--EEEEE-GGG------

pLDDT: mean 80.18, std 18.36, range [30.59, 96.12]

Radius of gyration: 13.22 Å; chains: 1; bounding box: 30×28×36 Å